Protein 2O71 (pdb70)

Secondary structure (DSSP, 8-state):
-GGGSPP-HHHHHHHHHH--TTHHHHHHHTT--HHHHHHHHHH-TT-HHHHHHHHHHHHHHHHGGG--HHHHHHHHHHTT--THHHHHHT-

Structure (mmCIF, N/CA/C/O backbone):
data_2O71
#
_entry.id   2O71
#
_cell.length_a   56.058
_cell.length_b   56.058
_cell.length_c   64.915
_cell.angle_alpha   90.00
_cell.angle_beta   90.00
_cell.angle_gamma   120.00
#
_symmetry.space_group_name_H-M   'P 31 2 1'
#
loop_
_atom_site.group_PDB
_atom_site.id
_at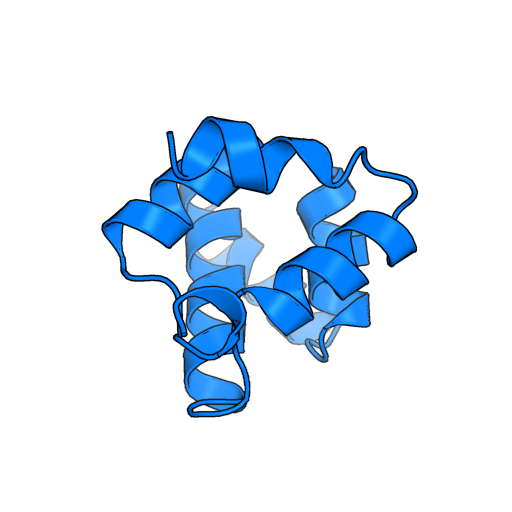om_site.type_symbol
_atom_site.label_a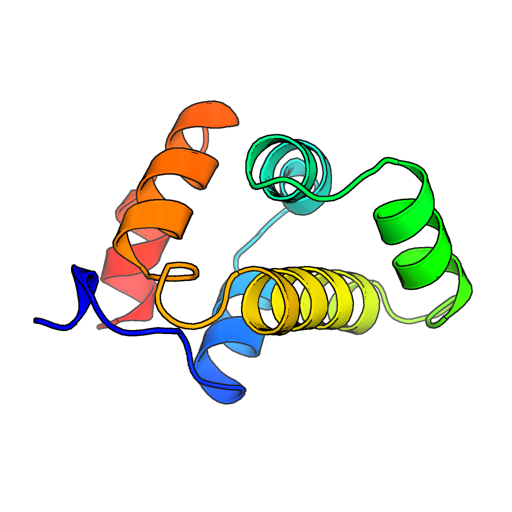tom_id
_atom_site.label_alt_id
_atom_site.label_comp_id
_atom_site.label_asym_id
_atom_site.label_entity_id
_atom_site.label_seq_id
_atom_site.pdbx_PDB_ins_code
_atom_site.Cartn_x
_atom_site.Cartn_y
_atom_site.Cartn_z
_atom_site.occupancy
_atom_site.B_iso_or_equiv
_atom_site.auth_seq_id
_atom_site.auth_comp_id
_atom_site.auth_asym_id
_atom_site.auth_atom_id
_atom_site.pdbx_PDB_model_num
ATOM 1 N N . HIS A 1 16 ? 7.090 10.902 26.863 1.00 53.29 109 HIS A N 1
ATOM 2 C CA . HIS A 1 16 ? 7.403 9.593 26.224 1.00 53.48 109 HIS A CA 1
ATOM 3 C C . HIS A 1 16 ? 7.907 9.816 24.809 1.00 53.27 109 HIS A C 1
ATOM 4 O O . HIS A 1 16 ? 9.108 9.753 24.554 1.00 53.94 109 HIS A O 1
ATOM 6 N N . ILE A 1 17 ? 6.980 10.080 23.893 1.00 52.73 110 ILE A N 1
ATOM 7 C CA . ILE A 1 17 ? 7.321 10.315 22.494 1.00 51.44 110 ILE A CA 1
ATOM 8 C C . ILE A 1 17 ? 8.444 11.343 22.353 1.00 50.06 110 ILE A C 1
ATOM 9 O O . ILE A 1 17 ? 9.341 11.183 21.523 1.00 49.59 110 ILE A O 1
ATOM 11 N N . LEU A 1 18 ? 8.395 12.393 23.168 1.00 48.87 111 LEU A N 1
ATOM 12 C CA . LEU A 1 18 ? 9.408 13.441 23.119 1.00 48.50 111 LEU A CA 1
ATOM 13 C C . LEU A 1 18 ? 10.806 12.898 23.408 1.00 48.99 111 LEU A C 1
ATOM 14 O O . LEU A 1 18 ? 11.812 13.510 23.034 1.00 48.13 111 LEU A O 1
ATOM 16 N N . ASN A 1 19 ? 10.868 11.746 24.066 1.00 48.10 112 ASN A N 1
ATOM 17 C CA . ASN A 1 19 ? 12.146 11.136 24.408 1.00 47.46 112 ASN A CA 1
ATOM 18 C C . ASN A 1 19 ? 12.518 10.019 23.449 1.00 46.06 112 ASN A C 1
ATOM 19 O O . ASN A 1 19 ? 13.585 9.421 23.571 1.00 46.29 112 ASN A O 1
ATOM 24 N N . SER A 1 20 ? 11.636 9.737 22.497 1.00 43.12 113 SER A N 1
ATOM 25 C CA . SER A 1 20 ? 11.889 8.687 21.520 1.00 42.64 113 SER A CA 1
ATOM 26 C C . SER A 1 20 ? 12.529 9.260 20.252 1.00 41.17 113 SER A C 1
ATOM 27 O O . SER A 1 20 ? 12.493 10.470 20.019 1.00 40.58 113 SER A O 1
ATOM 30 N N . SER A 1 21 ? 13.118 8.386 19.442 1.00 39.04 114 SER A N 1
ATOM 31 C CA . SER A 1 21 ? 13.748 8.809 18.196 1.00 37.86 114 SER A CA 1
ATOM 32 C C . SER A 1 21 ? 12.790 8.614 17.033 1.00 35.40 114 SER A C 1
ATOM 33 O O . SER A 1 21 ? 11.991 7.679 17.026 1.00 34.98 114 SER A O 1
ATOM 36 N N . PRO A 1 22 ? 12.855 9.500 16.029 1.00 35.19 115 PRO A N 1
ATOM 37 C CA . PRO A 1 22 ? 11.963 9.368 14.877 1.00 33.76 115 PRO A CA 1
ATOM 38 C C . PRO A 1 22 ? 12.272 8.121 14.053 1.00 34.03 115 PRO A C 1
ATOM 39 O O . PRO A 1 22 ? 13.429 7.707 13.936 1.00 33.81 115 PRO A O 1
ATOM 43 N N . SER A 1 23 ? 11.225 7.532 13.489 1.00 32.75 116 SER A N 1
ATOM 44 C CA . SER A 1 23 ? 11.353 6.346 12.653 1.00 32.92 116 SER A CA 1
ATOM 45 C C . SER A 1 23 ? 11.709 6.825 11.257 1.00 31.77 116 SER A C 1
ATOM 46 O O . SER A 1 23 ? 11.787 8.026 11.017 1.00 30.56 116 SER A O 1
ATOM 49 N N . ASP A 1 24 ? 11.921 5.886 10.342 1.00 31.80 117 ASP A N 1
ATOM 50 C CA . ASP A 1 24 ? 12.238 6.225 8.960 1.00 32.78 117 ASP A CA 1
ATOM 51 C C . ASP A 1 24 ? 11.061 6.993 8.367 1.00 32.77 117 ASP A C 1
ATOM 52 O O . ASP A 1 24 ? 11.244 7.970 7.637 1.00 32.48 117 ASP A O 1
ATOM 54 N N . ARG A 1 25 ? 9.848 6.548 8.684 1.00 32.64 118 ARG A N 1
ATOM 55 C CA . ARG A 1 25 ? 8.647 7.202 8.177 1.00 31.62 118 ARG A CA 1
ATOM 56 C C . ARG A 1 25 ? 8.567 8.627 8.705 1.00 30.97 118 ARG A C 1
ATOM 57 O O . ARG A 1 25 ? 8.235 9.551 7.968 1.00 30.00 118 ARG A O 1
ATOM 59 N N . GLN A 1 26 ? 8.877 8.803 9.985 1.00 29.13 119 GLN A N 1
ATOM 60 C CA . GLN A 1 26 ? 8.832 10.127 10.587 1.00 28.86 119 GLN A CA 1
ATOM 61 C C . GLN A 1 26 ? 9.909 11.062 10.038 1.00 28.61 119 GLN A C 1
ATOM 62 O O . GLN A 1 26 ? 9.676 12.266 9.887 1.00 26.62 119 GLN A O 1
ATOM 68 N N . ILE A 1 27 ? 11.084 10.523 9.732 1.00 26.25 120 ILE A N 1
ATOM 69 C CA . ILE A 1 27 ? 12.127 11.368 9.175 1.00 26.22 120 ILE A CA 1
ATOM 70 C C . ILE A 1 27 ? 11.702 11.821 7.779 1.00 24.77 120 ILE A C 1
ATOM 71 O O . ILE A 1 27 ? 11.971 12.949 7.384 1.00 22.32 120 ILE A O 1
ATOM 76 N N . ASN A 1 28 ? 11.032 10.945 7.037 1.00 26.24 121 ASN A N 1
ATOM 77 C CA . ASN A 1 28 ? 10.561 11.307 5.703 1.00 28.11 121 ASN A CA 1
ATOM 78 C C . ASN A 1 28 ? 9.489 12.394 5.774 1.00 27.31 121 ASN A C 1
ATOM 79 O O . ASN A 1 28 ? 9.441 13.281 4.922 1.00 23.52 121 ASN A O 1
ATOM 84 N N . GLN A 1 29 ? 8.627 12.319 6.783 1.00 26.32 122 GLN A N 1
ATOM 85 C CA . GLN A 1 29 ? 7.574 13.320 6.959 1.00 28.22 122 GLN A CA 1
ATOM 86 C C . GLN A 1 29 ? 8.198 14.668 7.334 1.00 27.56 122 GLN A C 1
ATOM 87 O O . GLN A 1 29 ? 7.790 15.722 6.839 1.00 26.48 122 GLN A O 1
ATOM 93 N N . LEU A 1 30 ? 9.189 14.632 8.217 1.00 26.25 123 LEU A N 1
ATOM 94 C CA . LEU A 1 30 ? 9.864 15.854 8.631 1.00 26.40 123 LEU A CA 1
ATOM 95 C C . LEU A 1 30 ? 10.542 16.516 7.426 1.00 24.46 123 LEU A C 1
ATOM 96 O O . LEU A 1 30 ? 10.451 17.732 7.241 1.00 22.60 123 LEU A O 1
ATOM 101 N N . ALA A 1 31 ? 11.207 15.709 6.604 1.00 22.06 124 ALA A N 1
ATOM 102 C CA . ALA A 1 31 ? 11.894 16.225 5.422 1.00 22.96 124 ALA A CA 1
ATOM 103 C C . ALA A 1 31 ? 10.908 16.840 4.421 1.00 23.48 124 ALA A C 1
ATOM 104 O O . ALA A 1 31 ? 11.225 17.821 3.756 1.00 21.37 124 ALA A O 1
ATOM 106 N N . GLN A 1 32 ? 9.719 16.257 4.307 1.00 21.64 125 GLN A N 1
ATOM 107 C CA . GLN A 1 32 ? 8.722 16.792 3.387 1.00 24.86 125 GLN A CA 1
ATOM 108 C C . GLN A 1 32 ? 8.199 18.141 3.881 1.00 23.50 125 GLN A C 1
ATOM 109 O O . GLN A 1 32 ? 8.031 19.075 3.095 1.00 23.43 125 GLN A O 1
ATOM 115 N N . ARG A 1 33 ? 7.957 18.243 5.185 1.00 21.70 126 ARG A N 1
ATOM 116 C CA . ARG A 1 33 ? 7.426 19.478 5.767 1.00 23.01 126 ARG A CA 1
ATOM 117 C C . ARG A 1 33 ? 8.454 20.605 5.849 1.00 23.79 126 ARG A C 1
ATOM 118 O O . ARG A 1 33 ? 8.105 21.787 5.792 1.00 20.89 126 ARG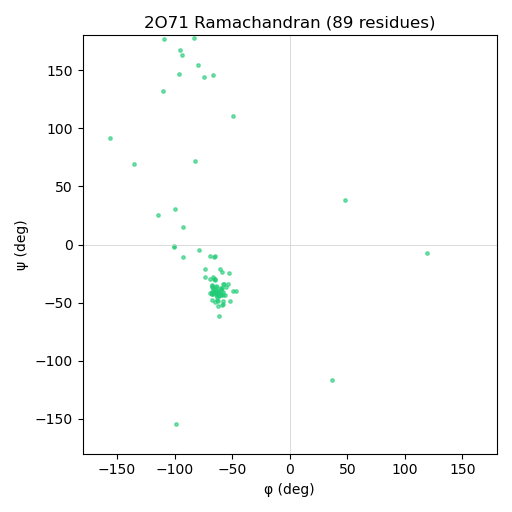 A O 1
ATOM 126 N N . LEU A 1 34 ? 9.724 20.230 5.959 1.00 22.25 127 LEU A N 1
ATOM 127 C CA . LEU A 1 34 ? 10.818 21.191 6.075 1.00 25.15 127 LEU A CA 1
ATOM 128 C C . LEU A 1 34 ? 11.202 21.923 4.788 1.00 25.03 127 LEU A C 1
ATOM 129 O O . LEU A 1 34 ? 11.149 21.360 3.692 1.00 24.89 127 LEU A O 1
ATOM 134 N N . GLY A 1 35 ? 11.582 23.189 4.943 1.00 26.02 128 GLY A N 1
ATOM 135 C CA . GLY A 1 35 ? 12.027 23.990 3.817 1.00 24.88 128 GLY A CA 1
ATOM 136 C C . GLY A 1 35 ? 13.553 23.976 3.822 1.00 25.88 128 GLY A C 1
ATOM 137 O O . GLY A 1 35 ? 14.154 23.039 4.353 1.00 24.31 128 GLY A O 1
ATOM 138 N N . PRO A 1 36 ? 14.212 24.999 3.256 1.00 26.12 129 PRO A N 1
ATOM 139 C CA . PRO A 1 36 ? 15.677 25.077 3.208 1.00 25.36 129 PRO A CA 1
ATOM 140 C C . PRO A 1 36 ? 16.335 25.211 4.580 1.00 25.10 129 PRO A C 1
ATOM 141 O O . PRO A 1 36 ? 17.560 25.104 4.704 1.00 24.01 129 PRO A O 1
ATOM 145 N N . GLU A 1 37 ? 15.518 25.448 5.602 1.00 21.84 130 GLU A N 1
ATOM 146 C CA . GLU A 1 37 ? 16.021 25.597 6.963 1.00 22.47 130 GLU A CA 1
ATOM 147 C C . GLU A 1 37 ? 16.546 24.265 7.481 1.00 21.09 130 GLU A C 1
ATOM 148 O O . GLU A 1 37 ? 17.157 24.207 8.549 1.00 20.56 130 GLU A O 1
ATOM 150 N N . TRP A 1 38 ? 16.293 23.186 6.744 1.00 20.39 131 TRP A N 1
ATOM 151 C CA . TRP A 1 38 ? 16.808 21.894 7.179 1.00 20.64 131 TRP A CA 1
ATOM 152 C C . TRP A 1 38 ? 18.330 21.978 7.370 1.00 21.46 131 TRP A C 1
ATOM 153 O O . TRP A 1 38 ? 18.869 21.371 8.291 1.00 20.64 131 TRP A O 1
ATOM 164 N N . GLU A 1 39 ? 19.016 22.741 6.514 1.00 20.12 132 GLU A N 1
ATOM 165 C CA . GLU A 1 39 ? 20.479 22.871 6.610 1.00 22.27 132 GLU A CA 1
ATOM 166 C C . GLU A 1 39 ? 20.949 23.478 7.922 1.00 22.65 132 GLU A C 1
ATOM 167 O O . GLU A 1 39 ? 21.687 22.840 8.678 1.00 22.26 132 GLU A O 1
ATOM 173 N N . PRO A 1 40 ? 20.547 24.729 8.206 1.00 22.97 133 PRO A N 1
ATOM 174 C CA . PRO A 1 40 ? 20.977 25.345 9.466 1.00 22.97 133 PRO A CA 1
ATOM 175 C C . PRO A 1 40 ? 20.540 24.481 10.639 1.00 23.42 133 PRO A C 1
ATOM 176 O O . PRO A 1 40 ? 21.229 24.410 11.651 1.00 23.02 133 PRO A O 1
ATOM 180 N N . MET A 1 41 ? 19.387 23.827 10.498 1.00 23.14 134 MET A N 1
ATOM 181 C CA . MET A 1 41 ? 18.862 22.989 11.576 1.00 23.00 134 MET A CA 1
ATOM 182 C C . MET A 1 41 ? 19.770 21.812 11.916 1.00 22.86 134 MET A C 1
ATOM 183 O O . MET A 1 41 ? 20.136 21.627 13.080 1.00 21.48 134 MET A O 1
ATOM 188 N N . VAL A 1 42 ? 20.135 21.015 10.916 1.00 21.67 135 VAL A N 1
ATOM 189 C CA . VAL A 1 42 ? 21.002 19.874 11.185 1.00 21.74 135 VAL A CA 1
ATOM 190 C C . VAL A 1 42 ? 22.376 20.357 11.648 1.00 24.48 135 VAL A C 1
ATOM 191 O O . VAL A 1 42 ? 23.055 19.681 12.427 1.00 23.79 135 VAL A O 1
ATOM 195 N N . LEU A 1 43 ? 22.785 21.532 11.182 1.00 26.95 136 LEU A N 1
ATOM 196 C CA . LEU A 1 43 ? 24.061 22.087 11.612 1.00 29.28 136 LEU A CA 1
ATOM 197 C C . LEU A 1 43 ? 23.964 22.326 13.119 1.00 30.09 136 LEU A C 1
ATOM 198 O O . LEU A 1 43 ? 24.875 21.978 13.874 1.00 29.57 136 LEU A O 1
ATOM 203 N N . SER A 1 44 ? 22.847 22.898 13.561 1.00 30.08 137 SER A N 1
ATOM 204 C CA . SER A 1 44 ? 22.659 23.167 14.984 1.00 31.93 137 SER A CA 1
ATOM 205 C C . SER A 1 44 ? 22.546 21.878 15.787 1.00 32.07 137 SER A C 1
ATOM 206 O O . SER A 1 44 ? 22.881 21.851 16.973 1.00 34.02 137 SER A O 1
ATOM 209 N N . LEU A 1 45 ? 22.072 20.811 15.149 1.00 30.78 138 LEU A N 1
ATOM 210 C CA . LEU A 1 45 ? 21.917 19.533 15.836 1.00 29.06 138 LEU A CA 1
ATOM 211 C C . LEU A 1 45 ? 23.229 18.763 15.982 1.00 29.48 138 LEU A C 1
ATOM 212 O O . LEU A 1 45 ? 23.261 17.696 16.605 1.00 29.59 138 LEU A O 1
ATOM 217 N N . GLY A 1 46 ? 24.306 19.286 15.403 1.00 27.20 139 GLY A N 1
ATOM 218 C CA . GLY A 1 46 ? 25.579 18.604 15.536 1.00 28.04 139 GLY A CA 1
ATOM 219 C C . GLY A 1 46 ? 26.269 18.121 14.278 1.00 28.63 139 GLY A C 1
ATOM 220 O O . GLY A 1 46 ? 27.402 17.644 14.357 1.00 29.10 139 GLY A O 1
ATOM 221 N N . LEU A 1 47 ? 25.610 18.211 13.124 1.00 26.99 140 LEU A N 1
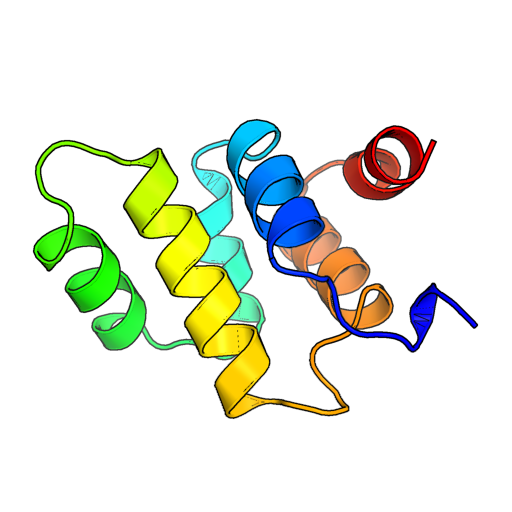ATOM 222 C CA . LEU A 1 47 ? 26.255 17.778 11.887 1.00 26.69 140 LEU A CA 1
ATOM 223 C C . LEU A 1 47 ? 27.202 18.878 11.413 1.00 26.13 140 LEU A C 1
ATOM 224 O O . LEU A 1 47 ? 27.006 20.049 11.723 1.00 27.24 140 LEU A O 1
ATOM 229 N N . SER A 1 48 ? 28.225 18.488 10.661 1.00 26.29 141 SER A N 1
ATOM 230 C CA . SER A 1 48 ? 29.215 19.429 10.147 1.00 26.49 141 SER A CA 1
ATOM 231 C C . SER A 1 48 ? 28.859 19.857 8.733 1.00 26.97 141 SER A C 1
ATOM 232 O O . SER A 1 48 ? 28.005 19.244 8.091 1.00 22.73 141 SER A O 1
ATOM 235 N N . GLN A 1 49 ? 29.524 20.902 8.248 1.00 27.00 142 GLN A N 1
ATOM 236 C CA . GLN A 1 49 ? 29.287 21.386 6.892 1.00 27.90 142 GLN A CA 1
ATOM 237 C C . GLN A 1 49 ? 29.593 20.250 5.925 1.00 27.51 142 GLN A C 1
ATOM 238 O O . GLN A 1 49 ? 28.903 20.067 4.928 1.00 27.20 142 GLN A O 1
ATOM 244 N N . THR A 1 50 ? 30.639 19.487 6.228 1.00 28.24 143 THR A N 1
ATOM 245 C CA . THR A 1 50 ? 31.027 18.367 5.381 1.00 27.80 143 THR A CA 1
ATOM 246 C C . THR A 1 50 ? 29.953 17.276 5.334 1.00 25.94 143 THR A C 1
ATOM 247 O O . THR A 1 50 ? 29.698 16.707 4.275 1.00 24.06 143 THR A O 1
ATOM 251 N N . ASP A 1 51 ? 29.331 16.979 6.475 1.00 25.88 144 ASP A N 1
ATOM 252 C CA . ASP A 1 51 ? 28.270 15.970 6.512 1.00 25.41 144 ASP A CA 1
ATOM 253 C C . ASP A 1 51 ? 27.181 16.412 5.538 1.00 24.06 144 ASP A C 1
ATOM 254 O O . ASP A 1 51 ? 26.699 15.635 4.710 1.00 21.97 144 ASP A O 1
ATOM 259 N N . ILE A 1 52 ? 26.791 17.675 5.660 1.00 22.41 145 ILE A N 1
ATOM 260 C CA . ILE A 1 52 ? 25.747 18.240 4.812 1.00 22.21 145 ILE A CA 1
ATOM 261 C C . ILE A 1 52 ? 26.159 18.222 3.338 1.00 21.94 145 ILE A C 1
ATOM 262 O O . ILE A 1 52 ? 25.345 17.939 2.461 1.00 23.79 145 ILE A O 1
ATOM 267 N N . TYR A 1 53 ? 27.425 18.529 3.071 1.00 22.03 146 TYR A N 1
ATOM 268 C CA . TYR A 1 53 ? 27.939 18.549 1.701 1.00 22.68 146 TYR A CA 1
ATOM 269 C C . TYR A 1 53 ? 27.821 17.155 1.077 1.00 22.64 146 TYR A C 1
ATOM 270 O O . TYR A 1 53 ? 27.422 17.013 -0.084 1.00 20.41 146 TYR A O 1
ATOM 279 N N . ARG A 1 54 ? 28.170 16.134 1.855 1.00 21.80 147 ARG A N 1
ATOM 280 C CA . ARG A 1 54 ? 28.083 14.749 1.401 1.00 24.11 147 ARG A CA 1
ATOM 281 C C . ARG A 1 54 ? 26.638 14.335 1.124 1.00 24.16 147 ARG A C 1
ATOM 282 O O . ARG A 1 54 ? 26.380 13.615 0.169 1.00 21.05 147 ARG A O 1
ATOM 290 N N . CYS A 1 55 ? 25.702 14.777 1.963 1.00 23.10 148 CYS A N 1
ATOM 291 C CA . CYS A 1 55 ? 24.294 14.426 1.759 1.00 22.75 148 CYS A CA 1
ATOM 292 C C . CYS A 1 55 ? 23.822 14.939 0.395 1.00 21.79 148 CYS A C 1
ATOM 293 O O . CYS A 1 55 ? 23.111 14.243 -0.330 1.00 22.08 148 CYS A O 1
ATOM 296 N N . LYS A 1 56 ? 24.218 16.161 0.051 1.00 20.81 149 LYS A N 1
ATOM 297 C CA . LYS A 1 56 ? 23.840 16.747 -1.234 1.00 22.93 149 LYS A CA 1
ATOM 298 C C . LYS A 1 56 ? 24.529 15.991 -2.364 1.00 22.82 149 LYS A C 1
ATOM 299 O O . LYS A 1 56 ? 23.892 15.600 -3.346 1.00 23.41 149 LYS A O 1
ATOM 305 N N . ALA A 1 57 ? 25.829 15.765 -2.212 1.00 23.74 150 ALA A N 1
ATOM 306 C CA . ALA A 1 57 ? 26.592 15.058 -3.233 1.00 26.25 150 ALA A CA 1
ATOM 307 C C . ALA A 1 57 ? 26.033 13.667 -3.513 1.00 25.72 150 ALA A C 1
ATOM 308 O O . ALA A 1 57 ? 26.080 13.199 -4.647 1.00 28.96 150 ALA A O 1
ATOM 310 N N . ASN A 1 58 ? 25.500 13.011 -2.486 1.00 27.91 151 ASN A N 1
ATOM 311 C CA . ASN A 1 58 ? 24.942 11.666 -2.638 1.00 26.20 151 ASN A CA 1
ATOM 312 C C . ASN A 1 58 ? 23.596 11.601 -3.359 1.00 26.75 151 ASN A C 1
ATOM 313 O O . ASN A 1 58 ? 23.215 10.551 -3.882 1.00 24.07 151 ASN A O 1
ATOM 318 N N . HIS A 1 59 ? 22.873 12.715 -3.380 1.00 25.48 152 HIS A N 1
ATOM 319 C CA . HIS A 1 59 ? 21.566 12.752 -4.029 1.00 25.86 152 HIS A CA 1
ATOM 320 C C . HIS A 1 59 ? 21.432 14.013 -4.870 1.00 26.47 152 HIS A C 1
ATOM 321 O O . HI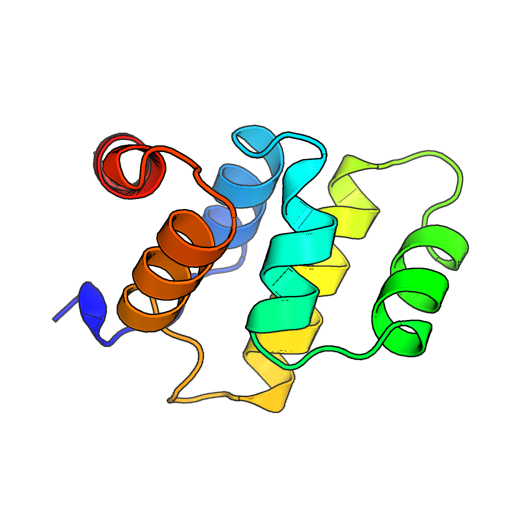S A 1 59 ? 20.657 14.908 -4.550 1.00 26.65 152 HIS A O 1
ATOM 328 N N . PRO A 1 60 ? 22.186 14.084 -5.975 1.00 28.66 153 PRO A N 1
ATOM 329 C CA . PRO A 1 60 ? 22.211 15.213 -6.910 1.00 30.09 153 PRO A CA 1
ATOM 330 C C . PRO A 1 60 ? 20.853 15.641 -7.461 1.00 30.00 153 PRO A C 1
ATOM 331 O O . PRO A 1 60 ? 20.618 16.829 -7.696 1.00 31.40 153 PRO A O 1
ATOM 335 N N . HIS A 1 61 ? 19.966 14.671 -7.659 1.00 28.98 154 HIS A N 1
ATOM 336 C CA . HIS A 1 61 ? 18.653 14.945 -8.233 1.00 28.49 154 HIS A CA 1
ATOM 337 C C . HIS A 1 61 ? 17.468 14.697 -7.315 1.00 26.29 154 HIS A C 1
ATOM 338 O O . HIS A 1 61 ? 16.356 14.441 -7.791 1.00 25.68 154 HIS A O 1
ATOM 345 N N . ASN A 1 62 ? 17.692 14.774 -6.010 1.00 25.38 155 ASN A N 1
ATOM 346 C CA . ASN A 1 62 ? 16.614 14.558 -5.065 1.00 23.10 155 ASN A CA 1
ATOM 347 C C . ASN A 1 62 ? 16.881 15.238 -3.729 1.00 22.40 155 ASN A C 1
ATOM 348 O O . ASN A 1 62 ? 17.490 14.651 -2.831 1.00 21.46 155 ASN A O 1
ATOM 353 N N . VAL A 1 63 ? 16.414 16.479 -3.595 1.00 20.07 156 VAL A N 1
ATOM 354 C CA . VAL A 1 63 ? 16.619 17.223 -2.361 1.00 21.53 156 VAL A CA 1
ATOM 355 C C . VAL A 1 63 ? 15.996 16.486 -1.182 1.00 20.91 156 VAL A C 1
ATOM 356 O O . VAL A 1 63 ? 16.571 16.448 -0.098 1.00 20.51 156 VAL A O 1
ATOM 360 N N . GLN A 1 64 ? 14.822 15.900 -1.393 1.00 21.24 157 GLN A N 1
ATOM 361 C CA . GLN A 1 64 ? 14.158 15.130 -0.340 1.00 23.29 157 GLN A CA 1
ATOM 362 C C . GLN A 1 64 ? 15.114 14.088 0.251 1.00 21.94 157 GLN A C 1
ATOM 363 O O . GLN A 1 64 ? 15.238 13.961 1.468 1.00 22.23 157 GLN A O 1
ATOM 369 N N . SER A 1 65 ? 15.777 13.334 -0.619 1.00 22.91 158 SER A N 1
ATOM 370 C CA . SER A 1 65 ? 16.700 12.299 -0.174 1.00 22.99 158 SER A CA 1
ATOM 371 C C . SER A 1 65 ? 17.893 12.885 0.566 1.00 22.01 158 SER A C 1
ATOM 372 O O . SER A 1 65 ? 18.461 12.231 1.439 1.00 21.60 158 SER A O 1
ATOM 375 N N . GLN A 1 66 ? 18.275 14.109 0.211 1.00 21.47 159 GLN A N 1
ATOM 376 C CA . GLN A 1 66 ? 19.388 14.787 0.877 1.00 21.26 159 GLN A CA 1
ATOM 377 C C . GLN A 1 66 ? 19.015 15.048 2.334 1.00 20.79 159 GLN A C 1
ATOM 378 O O . GLN A 1 66 ? 19.780 14.755 3.257 1.00 19.92 159 GLN A O 1
ATOM 384 N N . VAL A 1 67 ? 17.828 15.609 2.530 1.00 20.22 160 VAL A N 1
ATOM 385 C CA . VAL A 1 67 ? 17.344 15.934 3.868 1.00 20.56 160 VAL A CA 1
ATOM 386 C C . VAL A 1 67 ? 17.133 14.676 4.701 1.00 21.54 160 VAL A C 1
ATOM 387 O O . VAL A 1 67 ? 17.456 14.648 5.888 1.00 20.40 160 VAL A O 1
ATOM 391 N N . VAL A 1 68 ? 16.592 13.635 4.081 1.00 20.43 161 VAL A N 1
ATOM 392 C CA . VAL A 1 68 ? 16.374 12.394 4.804 1.00 21.65 161 VAL A CA 1
ATOM 393 C C . VAL A 1 68 ? 17.723 11.846 5.261 1.00 21.21 161 VAL A C 1
ATOM 394 O O . VAL A 1 68 ? 17.892 11.494 6.426 1.00 21.55 161 VAL A O 1
ATOM 398 N N . GLU A 1 69 ? 18.687 11.793 4.349 1.00 20.98 162 GLU A N 1
ATOM 399 C CA . GLU A 1 69 ? 20.004 11.277 4.702 1.00 22.05 162 GLU A CA 1
ATOM 400 C C . GLU A 1 69 ? 20.616 12.065 5.855 1.00 20.03 162 GLU A C 1
ATOM 401 O O . GLU A 1 69 ? 21.226 11.477 6.751 1.00 19.68 162 GLU A O 1
ATOM 407 N N . ALA A 1 70 ? 20.448 13.387 5.837 1.00 19.15 163 ALA A N 1
ATOM 408 C CA . ALA A 1 70 ? 20.980 14.245 6.901 1.00 18.75 163 ALA A CA 1
ATOM 409 C C . ALA A 1 70 ? 20.436 13.853 8.271 1.00 19.77 163 ALA A C 1
ATOM 410 O O . ALA A 1 70 ? 21.203 13.678 9.221 1.00 19.26 163 ALA A O 1
ATOM 412 N N . PHE A 1 71 ? 19.115 13.729 8.380 1.00 18.05 164 PHE A N 1
ATOM 413 C CA . PHE A 1 71 ? 18.501 13.355 9.647 1.00 19.78 164 PHE A CA 1
ATOM 414 C C . PHE A 1 71 ? 18.815 11.911 10.028 1.00 20.21 164 PHE A C 1
ATOM 415 O O . PHE A 1 71 ? 18.877 11.585 11.210 1.00 22.52 164 PHE A O 1
ATOM 423 N N . ILE A 1 72 ? 19.020 11.052 9.032 1.00 20.39 165 ILE A N 1
ATOM 424 C CA . ILE A 1 72 ? 19.392 9.663 9.301 1.00 22.13 165 ILE A CA 1
ATOM 425 C C . ILE A 1 72 ? 20.791 9.665 9.930 1.00 23.89 165 ILE A C 1
ATOM 426 O O . ILE A 1 72 ? 21.061 8.908 10.872 1.00 24.24 165 ILE A O 1
ATOM 431 N N . ARG A 1 73 ? 21.675 10.515 9.411 1.00 22.37 166 ARG A N 1
ATOM 432 C CA . ARG A 1 73 ? 23.039 10.623 9.933 1.00 24.80 166 ARG A CA 1
ATOM 433 C C . ARG A 1 73 ? 23.005 11.167 11.361 1.00 24.97 166 ARG A C 1
ATOM 434 O O . ARG A 1 73 ? 23.753 10.713 12.240 1.00 24.80 166 ARG A O 1
ATOM 442 N N . TRP A 1 74 ? 22.136 12.145 11.585 1.00 22.60 167 TRP A N 1
ATOM 443 C CA . TRP A 1 74 ? 21.989 12.752 12.905 1.00 24.36 167 TRP A CA 1
ATOM 444 C C . TRP A 1 74 ? 21.493 11.716 13.902 1.00 24.30 167 TRP A C 1
ATOM 445 O O . TRP A 1 74 ? 21.972 11.650 15.034 1.00 25.15 167 TRP A O 1
ATOM 456 N N . ARG A 1 75 ? 20.529 10.908 13.471 1.00 24.52 168 ARG A N 1
ATOM 457 C CA . ARG A 1 75 ? 19.961 9.885 14.334 1.00 25.81 168 ARG A CA 1
ATOM 458 C C . ARG A 1 75 ? 20.980 8.789 14.646 1.00 26.82 168 ARG A C 1
ATOM 459 O O . ARG A 1 75 ? 21.056 8.317 15.776 1.00 25.29 168 ARG A O 1
ATOM 467 N N . GLN A 1 76 ? 21.765 8.387 13.650 1.00 27.28 169 GLN A N 1
ATOM 468 C CA . GLN A 1 76 ? 22.769 7.346 13.866 1.00 28.33 169 GLN A CA 1
ATOM 469 C C . GLN A 1 76 ? 23.873 7.844 14.793 1.00 27.44 169 GLN A C 1
ATOM 470 O O . GLN A 1 76 ? 24.320 7.126 15.687 1.00 28.58 169 GLN A O 1
ATOM 476 N N . ARG A 1 77 ? 24.309 9.079 14.578 1.00 27.09 170 ARG A N 1
ATOM 477 C CA . ARG A 1 77 ? 25.378 9.655 15.384 1.00 27.94 170 ARG A CA 1
ATOM 478 C C . ARG A 1 77 ? 25.008 9.916 16.840 1.00 25.88 170 ARG A C 1
ATOM 479 O O . ARG A 1 77 ? 25.798 9.642 17.745 1.00 24.37 170 ARG A O 1
ATOM 487 N N . PHE A 1 78 ? 23.810 10.432 17.081 1.00 23.49 171 PHE A N 1
ATOM 488 C CA . PHE A 1 78 ? 23.432 10.725 18.451 1.00 26.48 171 PHE A CA 1
ATOM 489 C C . PHE A 1 78 ? 22.530 9.702 19.130 1.00 26.95 171 PHE A C 1
ATOM 490 O O . PHE A 1 78 ? 22.200 9.841 20.307 1.00 28.83 171 PHE A O 1
ATOM 498 N N . GLY A 1 79 ? 22.168 8.659 18.388 1.00 27.88 172 GLY A N 1
ATOM 499 C CA . GLY A 1 79 ? 21.344 7.587 18.929 1.00 28.64 172 GLY A CA 1
ATOM 500 C C . GLY A 1 79 ? 20.239 7.935 19.911 1.00 29.71 172 GLY A C 1
ATOM 501 O O . GLY A 1 79 ? 19.293 8.634 19.566 1.00 28.13 172 GLY A O 1
ATOM 502 N N . LYS A 1 80 ? 20.355 7.437 21.141 1.00 30.31 173 LYS A N 1
ATOM 503 C CA . LYS A 1 80 ? 19.348 7.671 22.180 1.00 29.62 173 LYS A CA 1
ATOM 504 C C . LYS A 1 80 ? 19.011 9.144 22.404 1.00 30.03 173 LYS A C 1
ATOM 505 O O . LYS A 1 80 ? 17.922 9.473 22.886 1.00 30.16 173 LYS A O 1
ATOM 507 N N . GLN A 1 81 ? 19.938 10.027 22.056 1.00 30.12 174 GLN A N 1
ATOM 508 C CA . GLN A 1 81 ? 19.719 11.458 22.240 1.00 30.65 174 GLN A CA 1
ATOM 509 C C . GLN A 1 81 ? 19.122 12.141 21.011 1.00 30.32 174 GLN A C 1
ATOM 510 O O . GLN A 1 81 ? 18.718 13.302 21.078 1.00 30.88 174 GLN A O 1
ATOM 516 N N . ALA A 1 82 ? 19.078 11.430 19.890 1.00 30.92 175 ALA A N 1
ATOM 517 C CA . ALA A 1 82 ? 18.505 11.992 18.667 1.00 30.32 175 ALA A CA 1
ATOM 518 C C . ALA A 1 82 ? 16.995 11.828 18.771 1.00 29.83 175 ALA A C 1
ATOM 519 O O . ALA A 1 82 ? 16.404 11.017 18.063 1.00 31.36 175 ALA A O 1
ATOM 521 N N . THR A 1 83 ? 16.383 12.622 19.643 1.00 30.86 176 THR A N 1
ATOM 522 C CA . THR A 1 83 ? 14.945 12.550 19.900 1.00 32.13 176 THR A CA 1
ATOM 523 C C . THR A 1 83 ? 14.088 13.707 19.380 1.00 32.85 176 THR A C 1
ATOM 524 O O . THR A 1 83 ? 14.591 14.702 18.852 1.00 30.99 176 THR A O 1
ATOM 528 N N . PHE A 1 84 ? 12.777 13.565 19.571 1.00 33.06 177 PHE A N 1
ATOM 529 C CA . PHE A 1 84 ? 11.825 14.587 19.161 1.00 34.35 177 PHE A CA 1
ATOM 530 C C . PHE A 1 84 ? 12.058 15.859 19.963 1.00 33.98 177 PHE A C 1
ATOM 531 O O . PHE A 1 84 ? 11.814 16.967 19.478 1.00 33.08 177 PHE A O 1
ATOM 539 N N . GLN A 1 85 ? 12.537 15.704 21.195 1.00 35.27 178 GLN A N 1
ATOM 540 C CA . GLN A 1 85 ? 12.837 16.864 22.023 1.00 35.30 178 GLN A CA 1
ATOM 541 C C . GLN A 1 85 ? 13.950 17.660 21.339 1.00 35.42 178 GLN A C 1
ATOM 542 O O . GLN A 1 85 ? 13.908 18.890 21.295 1.00 35.65 178 GLN A O 1
ATOM 548 N N . SER A 1 86 ? 14.942 16.946 20.806 1.00 34.85 179 SER A N 1
ATOM 549 C CA . SER A 1 86 ? 16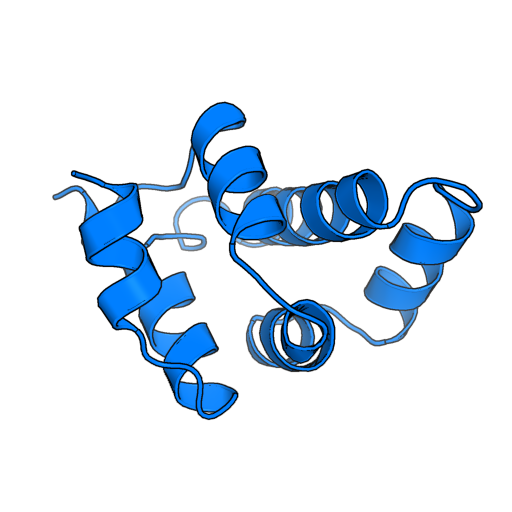.069 17.576 20.117 1.00 34.42 179 SER A CA 1
ATOM 550 C C . SER A 1 86 ? 15.593 18.297 18.858 1.00 31.24 179 SER A C 1
ATOM 551 O O . SER A 1 86 ? 16.028 19.412 18.569 1.00 28.75 179 SER A O 1
ATOM 554 N N . LEU A 1 87 ? 14.706 17.649 18.109 1.00 30.92 180 LEU A N 1
ATOM 555 C CA . LEU A 1 87 ? 14.173 18.239 16.884 1.00 31.56 180 LEU A CA 1
ATOM 556 C C . LEU A 1 87 ? 13.462 19.549 17.209 1.00 32.75 180 LEU A C 1
ATOM 557 O O . LEU A 1 87 ? 13.625 20.553 16.511 1.00 30.47 180 LEU A O 1
ATOM 562 N N . HIS A 1 88 ? 12.681 19.528 18.284 1.00 33.91 181 HIS A N 1
ATOM 563 C CA . HIS A 1 88 ? 11.948 20.704 18.726 1.00 37.76 181 HIS A CA 1
ATOM 564 C C . HIS A 1 88 ? 12.931 21.846 18.984 1.00 39.12 181 HIS A C 1
ATOM 565 O O . HIS A 1 88 ? 12.687 22.988 18.598 1.00 40.79 181 HIS A O 1
ATOM 572 N N . ASN A 1 89 ? 14.051 21.529 19.627 1.00 40.78 182 ASN A N 1
ATOM 573 C CA . ASN A 1 89 ? 15.067 22.534 19.918 1.00 40.90 182 ASN A CA 1
ATOM 574 C C . ASN A 1 89 ? 15.706 23.033 18.627 1.00 40.28 182 ASN A C 1
ATOM 575 O O . ASN A 1 89 ? 16.008 24.221 18.490 1.00 40.45 182 ASN A O 1
ATOM 580 N N . GLY A 1 90 ? 15.915 22.118 17.684 1.00 38.78 183 GLY A N 1
ATOM 581 C CA . GLY A 1 90 ? 16.519 22.490 16.419 1.00 36.06 183 GLY A CA 1
ATOM 582 C C . GLY A 1 90 ? 15.646 23.460 15.650 1.00 35.23 183 GLY A C 1
ATOM 583 O O . GLY A 1 90 ? 16.125 24.480 15.151 1.00 33.89 183 GLY A O 1
ATOM 584 N N . LEU A 1 91 ? 14.358 23.138 15.561 1.00 33.95 184 LEU A N 1
ATOM 585 C CA . LEU A 1 91 ? 13.403 23.976 14.849 1.00 35.81 184 LEU A CA 1
ATOM 586 C C . LEU A 1 91 ? 13.409 25.386 15.414 1.00 37.19 184 LEU A C 1
ATOM 587 O O . LEU A 1 91 ? 13.404 26.364 14.663 1.00 36.96 184 LEU A O 1
ATOM 592 N N . ARG A 1 92 ? 13.429 25.484 16.740 1.00 38.67 185 ARG A N 1
ATOM 593 C CA . ARG A 1 92 ? 13.442 26.779 17.406 1.00 40.99 185 ARG A CA 1
ATOM 594 C C . ARG A 1 92 ? 14.719 27.530 17.041 1.00 42.26 185 ARG A C 1
ATOM 595 O O . ARG A 1 92 ? 14.710 28.748 16.862 1.00 43.61 185 ARG A O 1
ATOM 597 N N . ALA A 1 93 ? 15.815 26.789 16.919 1.00 43.32 186 ALA A N 1
ATOM 598 C CA . ALA A 1 93 ? 17.101 27.379 16.577 1.00 42.97 186 ALA A CA 1
ATOM 599 C C . ALA A 1 93 ? 17.068 28.092 15.225 1.00 43.03 186 ALA A C 1
ATOM 600 O O . ALA A 1 93 ? 17.678 29.148 15.059 1.00 42.44 186 ALA A O 1
ATOM 602 N N . VAL A 1 94 ? 16.348 27.521 14.264 1.00 42.31 187 VAL A N 1
ATOM 603 C CA . VAL A 1 94 ? 16.267 28.110 12.932 1.00 42.30 187 VAL A CA 1
ATOM 604 C C . VAL A 1 94 ? 14.989 28.908 12.697 1.00 42.40 187 VAL A C 1
ATOM 605 O O . VAL A 1 94 ? 14.491 28.984 11.575 1.00 42.71 187 VAL A O 1
ATOM 609 N N . GLU A 1 95 ? 14.462 29.494 13.767 1.00 43.85 188 GLU A N 1
ATOM 610 C CA . GLU A 1 95 ? 13.263 30.317 13.695 1.00 44.26 188 GLU A CA 1
ATOM 611 C C . GLU A 1 95 ? 12.128 29.661 12.921 1.00 45.14 188 GLU A C 1
ATOM 612 O O . GLU A 1 95 ? 11.408 30.325 12.172 1.00 45.23 188 GLU A O 1
ATOM 618 N N . VAL A 1 96 ? 11.972 28.356 13.092 1.00 45.31 189 VAL A N 1
ATOM 619 C CA . VAL A 1 96 ? 10.899 27.653 12.414 1.00 45.23 189 VAL A CA 1
ATOM 620 C C . VAL A 1 96 ? 9.858 27.231 13.432 1.00 45.41 189 VAL A C 1
ATOM 621 O O . VAL A 1 96 ? 10.182 26.678 14.487 1.00 45.82 189 VAL A O 1
ATOM 625 N N . ASP A 1 97 ? 8.603 27.509 13.105 1.00 45.65 190 ASP A N 1
ATOM 626 C CA . ASP A 1 97 ? 7.482 27.169 13.967 1.00 45.40 190 ASP A CA 1
ATOM 627 C C . ASP A 1 97 ? 7.593 25.707 14.393 1.00 44.90 190 ASP A C 1
ATOM 628 O O . ASP A 1 97 ? 7.420 24.802 13.575 1.00 43.88 190 ASP A O 1
ATOM 633 N N . PRO A 1 98 ? 7.888 25.457 15.681 1.00 44.96 191 PRO A N 1
ATOM 634 C CA . PRO A 1 98 ? 8.016 24.089 16.193 1.00 44.21 191 PRO A CA 1
ATOM 635 C C . PRO A 1 98 ? 6.707 23.303 16.157 1.00 43.69 191 PRO A C 1
ATOM 636 O O . PRO A 1 98 ? 6.699 22.089 16.367 1.00 41.46 191 PRO A O 1
ATOM 640 N N . SER A 1 99 ? 5.607 24.002 15.884 1.00 43.51 192 SER A N 1
ATOM 641 C CA . SER A 1 99 ? 4.289 23.374 15.803 1.00 43.20 192 SER A CA 1
ATOM 642 C C . SER A 1 99 ? 4.306 22.300 14.725 1.00 41.40 192 SER A C 1
ATOM 643 O O . SER A 1 99 ? 3.505 21.364 14.747 1.00 42.27 192 SER A O 1
ATOM 646 N N . LEU A 1 100 ? 5.225 22.453 13.779 1.00 38.83 193 LEU A N 1
ATOM 647 C CA . LEU A 1 100 ? 5.384 21.513 12.675 1.00 38.29 193 LEU A CA 1
ATOM 648 C C . LEU A 1 100 ? 5.381 20.070 13.165 1.00 37.47 193 LEU A C 1
ATOM 649 O O . LEU A 1 100 ? 4.802 19.194 12.525 1.00 38.97 193 LEU A O 1
ATOM 654 N N . LEU A 1 101 ? 6.030 19.829 14.302 1.00 36.04 194 LEU A N 1
ATOM 655 C CA . LEU A 1 101 ? 6.115 18.491 14.881 1.00 35.81 194 LEU A CA 1
ATOM 656 C C . LEU A 1 101 ? 4.774 17.948 15.364 1.00 36.63 194 LEU A C 1
ATOM 657 O 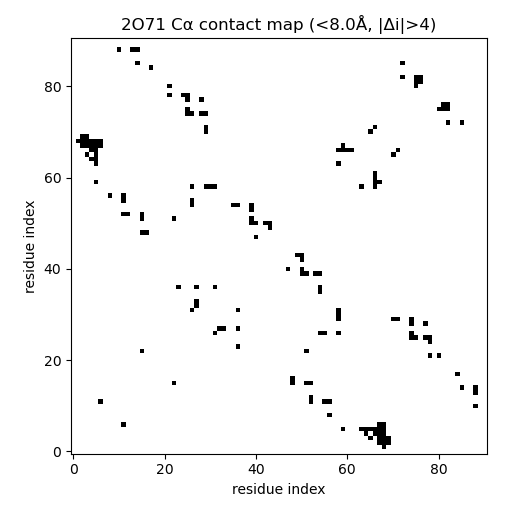O . LEU A 1 101 ? 4.462 16.770 15.161 1.00 34.93 194 LEU A O 1
ATOM 662 N N . LEU A 1 102 ? 3.991 18.808 16.011 1.00 38.92 195 LEU A N 1
ATOM 663 C CA . LEU A 1 102 ? 2.676 18.430 16.522 1.00 41.26 195 LEU A CA 1
ATOM 664 C C . LEU A 1 102 ? 1.789 17.939 15.383 1.00 42.42 19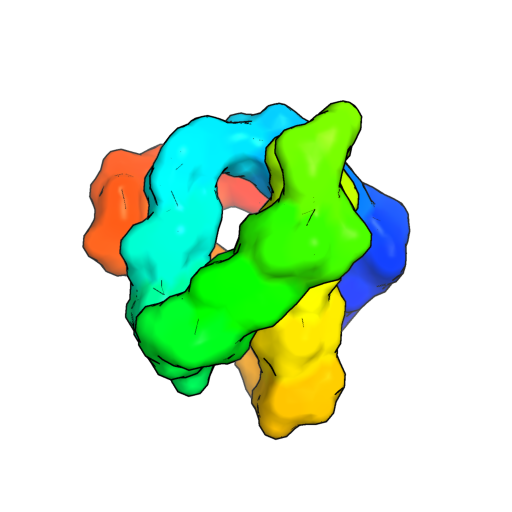5 LEU A C 1
ATOM 665 O O . LEU A 1 102 ? 1.202 16.860 15.463 1.00 42.63 195 LEU A O 1
ATOM 670 N N . HIS A 1 103 ? 1.698 18.744 14.328 1.00 43.29 196 HIS A N 1
ATOM 671 C CA . HIS A 1 103 ? 0.895 18.412 13.154 1.00 44.48 196 HIS A CA 1
ATOM 672 C C . HIS A 1 103 ? 1.383 17.103 12.552 1.00 45.65 196 HIS A C 1
ATOM 673 O O . HIS A 1 103 ? 0.600 16.280 12.079 1.00 44.70 196 HIS A O 1
ATOM 680 N N . MET A 1 104 ? 2.696 16.925 12.580 1.00 47.96 197 MET A N 1
ATOM 681 C CA . MET A 1 104 ? 3.332 15.741 12.029 1.00 50.73 197 MET A CA 1
ATOM 682 C C . MET A 1 104 ? 2.984 14.490 12.831 1.00 53.62 197 MET A C 1
ATOM 683 O O . MET A 1 104 ? 2.846 13.398 12.273 1.00 53.79 197 MET A O 1
ATOM 688 N N . LEU A 1 105 ? 2.845 14.657 14.143 1.00 57.07 198 LEU A N 1
ATOM 689 C CA . LEU A 1 105 ? 2.516 13.549 15.033 1.00 60.59 198 LEU A CA 1
ATOM 690 C C . LEU A 1 105 ? 1.013 13.422 15.262 1.00 62.77 198 LEU A C 1
ATOM 691 O O . LEU A 1 105 ? 0.569 12.731 16.180 1.00 63.34 198 LEU A O 1
ATOM 696 N N . GLU A 1 106 ? 0.233 14.092 14.423 1.00 64.92 199 GLU A N 1
ATOM 697 C CA . GLU A 1 106 ? -1.221 14.059 14.535 1.00 67.17 199 GLU A CA 1
ATOM 698 C C . GLU A 1 106 ? -1.861 14.285 13.169 1.00 68.23 199 GLU A C 1
ATOM 699 O O . GLU A 1 106 ? -1.167 14.332 12.148 1.00 69.39 199 GLU A O 1
#

B-factor: mean 32.04, std 9.99, range [15.22, 71.12]

Radius of gyration: 11.98 Å; Cα contacts (8 Å, |Δi|>4): 89; chains: 1; bounding box: 32×24×34 Å

GO terms:
  GO:0097190 apoptotic signaling pathway (P, IMP)
  GO:0005515 protein binding (F, IPI)
  GO:0005829 cytosol (C, TAS)
  GO:0008625 extrinsic apoptotic signaling pathway via death domain receptors (P, IC)
  GO:0070513 death domain binding (F, IPI)
  GO:0002020 protease binding (F, IPI)
  GO:0030674 protein-macromolecule adaptor activity (F, IPI)
  GO:0043065 positive regulation of apoptotic process (P, IDA)
  GO:0071260 cellular response to mechanical stimulus (P, IEP)
  GO:0030330 DNA damage response, signal transduction by p53 class mediator (P, IMP)

Foldseek 3Di:
DQQQDADDLVLQLLVLVLDDPLLVVLLVVLPDDPVQLVVLCVVCVPDSSSSSSSSLVVSCVVVPSRNHNNSSLVSCVVSVHDSCSVVVSVD

Nearest PDB structures (foldseek):
  2of5-assembly1_C  TM=9.963E-01  e=2.448E-12  Homo sapiens
  2of5-assembly1_E  TM=9.948E-01  e=2.174E-11  Homo sapiens
  2of5-assembly1_F  TM=9.769E-01  e=5.543E-11  Homo sapiens
  2of5-assembly1_G  TM=9.525E-01  e=2.504E-10  Homo sapiens
  6aci-assembly1_H  TM=8.840E-01  e=3.998E-03  Homo sapiens

Solvent-accessible surface area: 5186 Å² total; per-residue (Å²): 116,57,49,109,49,47,3,54,64,68,41,1,60,77,1,7,121,123,19,39,119,24,12,55,65,0,0,62,64,27,41,5,51,119,71,18,3,170,147,2,77,66,86,49,95,179,70,95,64,30,16,5,20,24,0,0,60,105,4,67,130,115,68,32,95,134,0,12,11,88,24,0,80,79,2,0,61,62,24,170,36,93,44,41,23,10,111,114,14,76,170

InterPro domains:
  IPR000488 Death domain [PF00531] (118-188)
  IPR000488 Death domain [PS50017] (116-188)
  IPR000488 Death domain [SM00005] (106-199)
  IPR001315 CARD domain [PF00619] (7-82)
  IPR001315 CARD domain [PS50209] (1-78)
  IPR001315 CARD domain [SM00114] (1-92)
  IPR011029 Death-like domain superfamily [G3DSA:1.10.533.10] (1-97)
  IPR011029 Death-like domain superfamily [G3DSA:1.10.533.10] (98-199)
  IPR011029 Death-like domain superfamily [SSF47986] (1-90)
  IPR011029 Death-like domain superfamily [SSF47986] (105-188)
  IPR037926 CRADD, Death domain [cd08319] (116-198)
  IPR037939 Death domain-containing protein CRADD [PTHR15034] (1-199)
  IPR042148 RAIDD, CARD domain [cd08327] (1-94)

Organism: Homo sapiens (NCBI:txid9606)

CATH classification: 1.10.533.10

Sequence (91 aa):
HILNSSPSDRQINQLAQRLGPEWEPMVLSLGLSQTDIYRCKANHPHNVQSQVVEAFIRWRQRFGKQATFQSLHNGLRAVEVDPSLLLHMLE